Protein AF-A0A6I4XWE0-F1 (afdb_monomer)

Structure (mmCIF, N/CA/C/O backbone):
data_AF-A0A6I4XWE0-F1
#
_entry.id   AF-A0A6I4XWE0-F1
#
loop_
_atom_site.group_PDB
_atom_site.id
_atom_site.type_symbol
_atom_site.label_atom_id
_atom_site.label_alt_id
_atom_site.label_comp_id
_atom_site.label_asym_id
_atom_site.label_entity_id
_atom_site.label_seq_id
_atom_site.pdbx_PDB_ins_code
_atom_site.Cartn_x
_atom_site.Cartn_y
_atom_site.Cartn_z
_atom_site.occupancy
_atom_site.B_iso_or_equiv
_atom_site.auth_seq_id
_atom_site.auth_comp_id
_atom_site.auth_asym_id
_atom_site.auth_atom_id
_atom_site.pdbx_PDB_model_num
ATOM 1 N N . MET A 1 1 ? -3.822 -0.658 23.028 1.00 83.12 1 MET A N 1
ATOM 2 C CA . MET A 1 1 ? -3.107 -1.454 22.009 1.00 83.12 1 MET A CA 1
ATOM 3 C C . MET A 1 1 ? -3.562 -2.892 22.149 1.00 83.12 1 MET A C 1
ATOM 5 O O . MET A 1 1 ? -3.415 -3.419 23.243 1.00 83.12 1 MET A O 1
ATOM 9 N N . TYR A 1 2 ? -4.136 -3.480 21.100 1.00 87.88 2 TYR A N 1
ATOM 10 C CA . TYR A 1 2 ? -4.561 -4.885 21.116 1.00 87.88 2 TYR A CA 1
ATOM 11 C C . TYR A 1 2 ? -3.350 -5.817 21.225 1.00 87.88 2 TYR A C 1
ATOM 13 O O . TYR A 1 2 ? -2.341 -5.601 20.549 1.00 87.88 2 TYR A O 1
ATOM 21 N N . LEU A 1 3 ? -3.446 -6.839 22.075 1.00 88.75 3 LEU A N 1
ATOM 22 C CA . LEU A 1 3 ? -2.357 -7.783 22.354 1.00 88.75 3 LEU A CA 1
ATOM 23 C C . LEU A 1 3 ? -2.520 -9.117 21.613 1.00 88.75 3 LEU A C 1
ATOM 25 O O . LEU A 1 3 ? -1.580 -9.910 21.558 1.00 88.75 3 LEU A O 1
ATOM 29 N N . SER A 1 4 ? -3.690 -9.366 21.021 1.00 93.44 4 SER A N 1
ATOM 30 C CA . SER A 1 4 ? -3.958 -10.538 20.188 1.00 93.44 4 SER A CA 1
ATOM 31 C C . SER A 1 4 ? -4.963 -10.231 19.073 1.00 93.44 4 SER A C 1
ATOM 33 O O . SER A 1 4 ? -5.703 -9.248 19.121 1.00 93.44 4 SER A O 1
ATOM 35 N N . ILE A 1 5 ? -5.000 -11.099 18.056 1.00 92.81 5 ILE A N 1
ATOM 36 C CA . ILE A 1 5 ? -6.006 -11.033 16.983 1.00 92.81 5 ILE A CA 1
ATOM 37 C C . ILE A 1 5 ? -7.411 -11.290 17.546 1.00 92.81 5 ILE A C 1
ATOM 39 O O . ILE A 1 5 ? -8.361 -10.644 17.118 1.00 92.81 5 ILE A O 1
ATOM 43 N N . GLU A 1 6 ? -7.539 -12.196 18.518 1.00 95.50 6 GLU A N 1
ATOM 44 C CA . GLU A 1 6 ? -8.812 -12.520 19.172 1.00 95.50 6 GLU A CA 1
ATOM 45 C C . GLU A 1 6 ? -9.419 -11.291 19.853 1.00 95.50 6 GLU A C 1
ATOM 47 O O . GLU A 1 6 ? -10.558 -10.942 19.565 1.00 95.50 6 GLU A O 1
ATOM 52 N N . GLU A 1 7 ? -8.637 -10.567 20.663 1.00 93.56 7 GLU A N 1
ATOM 53 C CA . GLU A 1 7 ? -9.084 -9.333 21.324 1.00 93.56 7 GLU A CA 1
ATOM 54 C C . GLU A 1 7 ? -9.579 -8.294 20.306 1.00 93.56 7 GLU A C 1
ATOM 56 O O . GLU A 1 7 ? -10.567 -7.587 20.528 1.00 93.56 7 GLU A O 1
ATOM 61 N N . PHE A 1 8 ? -8.890 -8.220 19.170 1.00 91.62 8 PHE A N 1
ATOM 62 C CA . PHE A 1 8 ? -9.179 -7.262 18.121 1.00 91.62 8 PHE A CA 1
ATOM 63 C C . PHE A 1 8 ? -10.477 -7.582 17.364 1.00 91.62 8 PHE A C 1
ATOM 65 O O . PHE A 1 8 ? -11.279 -6.679 17.105 1.00 91.62 8 PHE A O 1
ATOM 72 N N . ILE A 1 9 ? -10.721 -8.864 17.071 1.00 94.69 9 ILE A N 1
ATOM 73 C CA . ILE A 1 9 ? -11.972 -9.347 16.467 1.00 94.69 9 ILE A CA 1
ATOM 74 C C . ILE A 1 9 ? -13.135 -9.160 17.443 1.00 94.69 9 ILE A C 1
ATOM 76 O O . ILE A 1 9 ? -14.139 -8.544 17.085 1.00 94.69 9 ILE A O 1
ATOM 80 N N . ASP A 1 10 ? -12.964 -9.587 18.694 1.00 96.00 10 ASP A N 1
ATOM 81 C CA . ASP A 1 10 ? -13.960 -9.446 19.755 1.00 96.00 10 ASP A CA 1
ATOM 82 C C . ASP A 1 10 ? -14.442 -8.000 19.897 1.00 96.00 10 ASP A C 1
ATOM 84 O O . ASP A 1 10 ? -15.633 -7.730 20.075 1.00 96.00 10 ASP A O 1
ATOM 88 N N . LYS A 1 11 ? -13.511 -7.042 19.842 1.00 95.31 11 LYS A N 1
ATOM 89 C CA . LYS A 1 11 ? -13.836 -5.620 19.944 1.00 95.31 11 LYS A CA 1
ATOM 90 C C . LYS A 1 11 ? -14.628 -5.132 18.733 1.00 95.31 11 LYS A C 1
ATOM 92 O O . LYS A 1 11 ? -15.585 -4.376 18.921 1.00 95.31 11 LYS A O 1
ATOM 97 N N . ALA A 1 12 ? -14.254 -5.546 17.522 1.00 96.44 12 ALA A N 1
ATOM 98 C CA . ALA A 1 12 ? -14.963 -5.187 16.293 1.00 96.44 12 ALA A CA 1
ATOM 99 C C . ALA A 1 12 ? -16.405 -5.701 16.324 1.00 96.44 12 ALA A C 1
ATOM 101 O O . ALA A 1 12 ? -17.338 -4.926 16.116 1.00 96.44 12 ALA A O 1
ATOM 102 N N . GLU A 1 13 ? -16.599 -6.965 16.698 1.00 97.06 13 GLU A N 1
ATOM 103 C CA . GLU A 1 13 ? -17.925 -7.576 16.799 1.00 97.06 13 GLU A CA 1
ATOM 104 C C . GLU A 1 13 ? -18.783 -6.920 17.888 1.00 97.06 13 GLU A C 1
ATOM 106 O O . GLU A 1 13 ? -19.915 -6.517 17.620 1.00 97.06 13 GLU A O 1
ATOM 111 N N . LYS A 1 14 ? -18.239 -6.724 19.100 1.00 97.31 14 LYS A N 1
ATOM 112 C CA . LYS A 1 14 ? -18.975 -6.115 20.228 1.00 97.31 14 LYS A CA 1
ATOM 113 C C . LYS A 1 14 ? -19.385 -4.666 19.968 1.00 97.31 14 LYS A C 1
ATOM 115 O O . LYS A 1 14 ? -20.408 -4.222 20.482 1.00 97.31 14 LYS A O 1
ATOM 120 N N . THR A 1 15 ? -18.574 -3.907 19.232 1.00 96.12 15 THR A N 1
ATOM 121 C CA . THR A 1 15 ? -18.841 -2.486 18.947 1.00 96.12 15 THR A CA 1
ATOM 122 C C . THR A 1 15 ? -19.551 -2.257 17.615 1.00 96.12 15 THR A C 1
ATOM 124 O O . THR A 1 15 ? -20.022 -1.148 17.372 1.00 96.12 15 THR A O 1
ATOM 127 N N . GLY A 1 16 ? -19.613 -3.271 16.745 1.00 97.19 16 GLY A N 1
ATOM 128 C CA . GLY A 1 16 ? -20.099 -3.145 15.370 1.00 97.19 16 GLY A CA 1
ATOM 129 C C . GLY A 1 16 ? -19.217 -2.266 14.473 1.00 97.19 16 GLY A C 1
ATOM 130 O O . GLY A 1 16 ? -19.636 -1.912 13.370 1.00 97.19 16 GLY A O 1
ATOM 131 N N . LYS A 1 17 ? -18.019 -1.877 14.931 1.00 96.44 17 LYS A N 1
ATOM 132 C CA . LYS A 1 17 ? -17.078 -1.049 14.166 1.00 96.44 17 LYS A CA 1
ATOM 133 C C . LYS A 1 17 ? -16.280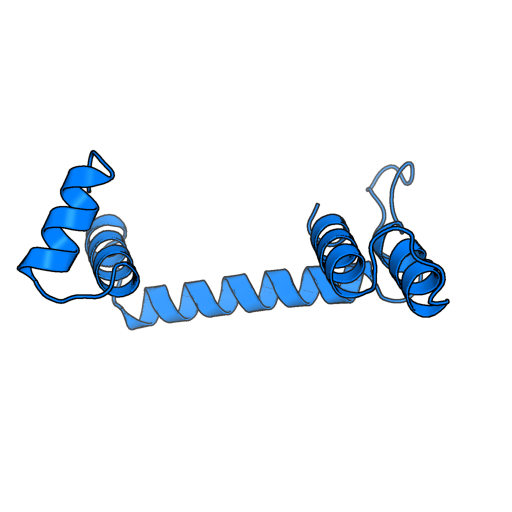 -1.896 13.186 1.00 96.44 17 LYS A C 1
ATOM 135 O O . LYS A 1 17 ? -16.012 -3.073 13.431 1.00 96.44 17 LYS A O 1
ATOM 140 N N . LYS A 1 18 ? -15.826 -1.282 12.090 1.00 96.19 18 LYS A N 1
ATOM 141 C CA . LYS A 1 18 ? -14.869 -1.944 11.201 1.00 96.19 18 LYS A CA 1
ATOM 142 C C . LYS A 1 18 ? -13.508 -2.028 11.882 1.00 96.19 18 LYS A C 1
ATOM 144 O O . LYS A 1 18 ? -13.109 -1.142 12.634 1.00 96.19 18 LYS A O 1
ATOM 149 N N . ILE A 1 19 ? -12.750 -3.050 11.505 1.00 94.81 19 ILE A N 1
ATOM 150 C CA . ILE A 1 19 ? -11.341 -3.218 11.881 1.00 94.81 19 ILE A CA 1
ATOM 151 C C . ILE A 1 19 ? -10.522 -1.952 11.565 1.00 94.81 19 ILE A C 1
ATOM 153 O O . ILE A 1 19 ? -9.697 -1.533 12.372 1.00 94.81 19 ILE A O 1
ATOM 157 N N . SER A 1 20 ? -10.779 -1.311 10.419 1.00 95.19 20 SER A N 1
ATOM 158 C CA . SER A 1 20 ? -10.123 -0.058 10.022 1.00 95.19 20 SER A CA 1
ATOM 159 C C . SER A 1 20 ? -10.351 1.076 11.019 1.00 95.19 20 SER A C 1
ATOM 161 O O . SER A 1 20 ? -9.423 1.819 11.319 1.00 95.19 20 SER A O 1
ATOM 163 N N . ASP A 1 21 ? -11.566 1.187 11.550 1.00 95.75 21 ASP A N 1
ATOM 164 C CA . ASP A 1 21 ? -11.950 2.275 12.448 1.00 95.75 21 ASP A CA 1
ATOM 165 C C . ASP A 1 21 ? -11.267 2.078 13.805 1.00 95.75 21 ASP A C 1
ATOM 167 O O . ASP A 1 21 ? -10.669 3.005 14.345 1.00 95.75 21 ASP A O 1
ATOM 171 N N . LEU A 1 22 ? -11.246 0.834 14.296 1.00 95.94 22 LEU A N 1
ATOM 172 C CA . LEU A 1 22 ? -10.523 0.470 15.514 1.00 95.94 22 LEU A CA 1
ATOM 173 C C . LEU A 1 22 ? -9.007 0.686 15.395 1.00 95.94 22 LEU A C 1
ATOM 175 O O . LEU A 1 22 ? -8.375 1.077 16.377 1.00 95.94 22 LEU A O 1
ATOM 179 N N . MET A 1 23 ? -8.413 0.440 14.220 1.00 95.00 23 MET A N 1
ATOM 180 C CA . MET A 1 23 ? -6.993 0.734 13.993 1.00 95.00 23 MET A CA 1
ATOM 181 C C . MET A 1 23 ? -6.706 2.229 14.032 1.00 95.00 23 MET A C 1
ATOM 183 O O . MET A 1 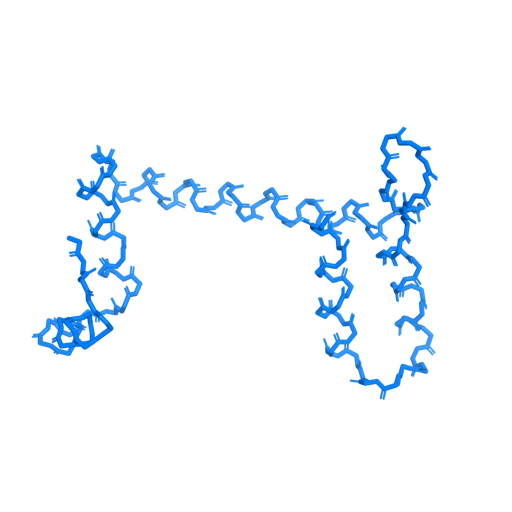23 ? -5.700 2.627 14.616 1.00 95.00 23 MET A O 1
ATOM 187 N N . ILE A 1 24 ? -7.561 3.050 13.417 1.00 96.44 24 ILE A N 1
ATOM 188 C CA . ILE A 1 24 ? -7.369 4.501 13.424 1.00 96.44 24 ILE A CA 1
ATOM 189 C C . ILE A 1 24 ? -7.539 5.046 14.843 1.00 96.44 24 ILE A C 1
ATOM 191 O O . ILE A 1 24 ? -6.695 5.816 15.282 1.00 96.44 24 ILE A O 1
ATOM 195 N N . GLU A 1 25 ? -8.548 4.595 15.592 1.00 95.75 25 GLU A N 1
ATOM 196 C CA . GLU A 1 25 ? -8.733 4.971 17.003 1.00 95.75 25 GLU A CA 1
ATOM 197 C C . GLU A 1 25 ? -7.502 4.625 17.848 1.00 95.75 25 GLU A C 1
ATOM 199 O O . GLU A 1 25 ? -6.992 5.467 18.587 1.00 95.75 25 GLU A O 1
ATOM 204 N N . GLN A 1 26 ? -6.957 3.418 17.681 1.00 94.75 26 GLN A N 1
ATOM 205 C CA . GLN A 1 26 ? -5.723 3.034 18.362 1.00 94.75 26 GLN A CA 1
ATOM 206 C C . GLN A 1 26 ? -4.534 3.914 17.948 1.00 94.75 26 GLN A C 1
ATOM 208 O O . GLN A 1 26 ? -3.693 4.252 18.783 1.00 94.75 26 GLN A O 1
ATOM 213 N N . GLU A 1 27 ? -4.420 4.268 16.668 1.00 96.69 27 GLU A N 1
ATOM 214 C CA . GLU A 1 27 ? -3.344 5.136 16.191 1.00 96.69 27 GLU A CA 1
ATOM 215 C C . GLU A 1 27 ? -3.493 6.569 16.719 1.00 96.69 27 GLU A C 1
ATOM 217 O O . GLU A 1 27 ? -2.485 7.179 17.079 1.00 96.69 27 GLU A O 1
ATOM 222 N N . MET A 1 28 ? -4.722 7.080 16.853 1.00 97.75 28 MET A N 1
ATOM 223 C CA . MET A 1 28 ? -5.013 8.359 17.513 1.00 97.75 28 MET A CA 1
ATOM 224 C C . MET A 1 28 ? -4.527 8.333 18.962 1.00 97.75 28 MET A C 1
ATOM 226 O O . MET A 1 28 ? -3.776 9.215 19.375 1.00 97.75 28 MET A O 1
ATOM 230 N N . GLU A 1 29 ? -4.865 7.282 19.715 1.00 96.19 29 GLU A N 1
ATOM 231 C CA . GLU A 1 29 ? -4.401 7.102 21.096 1.00 96.19 29 GLU A CA 1
ATOM 232 C C . GLU A 1 29 ? -2.872 6.995 21.187 1.00 96.19 29 GLU A C 1
ATOM 234 O O . GLU A 1 29 ? -2.250 7.584 22.070 1.00 96.19 29 GLU A O 1
ATOM 239 N N . ARG A 1 30 ? -2.232 6.257 20.276 1.00 96.12 30 ARG A N 1
ATOM 240 C CA . ARG A 1 30 ? -0.783 6.015 20.316 1.00 96.12 30 ARG A CA 1
ATOM 241 C C . ARG A 1 30 ? 0.030 7.244 19.918 1.00 96.12 30 ARG A C 1
ATOM 243 O O . ARG A 1 30 ? 1.049 7.532 20.541 1.00 96.12 30 ARG A O 1
ATOM 250 N N . SER A 1 31 ? -0.380 7.918 18.849 1.00 96.44 31 SER A N 1
ATOM 251 C CA . SER A 1 31 ? 0.356 9.040 18.256 1.00 96.44 31 SER A CA 1
ATOM 252 C C . SER A 1 31 ? -0.084 10.404 18.789 1.00 96.44 31 SER A C 1
ATOM 254 O O . SER A 1 31 ? 0.605 11.387 18.526 1.00 96.44 31 SER A O 1
ATOM 256 N N . GLN A 1 32 ? -1.189 10.456 19.548 1.00 97.81 32 GLN A N 1
ATOM 257 C CA . GLN A 1 32 ? -1.815 11.685 20.052 1.00 97.81 32 GLN A CA 1
ATOM 258 C C . GLN A 1 32 ? -2.194 12.659 18.923 1.00 97.81 32 GLN A C 1
ATOM 260 O O . GLN A 1 32 ? -2.092 13.874 19.076 1.00 97.81 32 GLN A O 1
ATOM 265 N N . LYS A 1 33 ? -2.616 12.109 17.780 1.00 98.12 33 LYS A N 1
ATOM 266 C CA . LYS A 1 33 ? -3.030 12.851 16.584 1.00 98.12 33 LYS A CA 1
ATOM 267 C C . LYS A 1 33 ? -4.530 12.749 16.358 1.00 98.12 33 LYS A C 1
ATOM 269 O O . LYS A 1 33 ? -5.165 11.780 16.780 1.00 98.12 33 LYS A 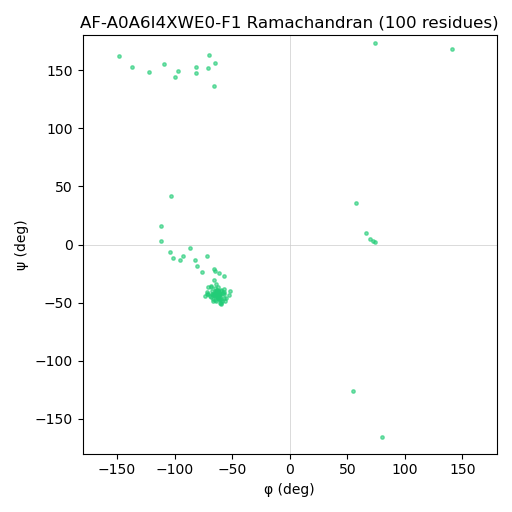O 1
ATOM 274 N N . SER A 1 34 ? -5.085 13.731 15.657 1.00 98.44 34 SER A N 1
ATOM 275 C CA . SER A 1 34 ? -6.474 13.682 15.210 1.00 98.44 34 SER A CA 1
ATOM 276 C C . SER A 1 34 ? -6.673 12.631 14.112 1.00 98.44 34 SER A C 1
ATOM 278 O O . SER A 1 34 ? -5.725 12.174 13.462 1.00 98.44 34 SER A O 1
ATOM 280 N N . TYR A 1 35 ? -7.935 12.265 13.882 1.00 98.00 35 TYR A N 1
ATOM 281 C CA . TYR A 1 35 ? -8.317 11.396 12.771 1.00 98.00 35 TYR A CA 1
ATOM 282 C C . TYR A 1 35 ? -7.828 11.967 11.433 1.00 98.00 35 TYR A C 1
ATOM 284 O O . TYR A 1 35 ? -7.241 11.254 10.624 1.00 98.00 35 TYR A O 1
ATOM 292 N N . GLU A 1 36 ? -8.032 13.267 11.218 1.00 98.38 36 GLU A N 1
ATOM 293 C CA . GLU A 1 36 ? -7.685 13.972 9.985 1.00 98.38 36 GLU A CA 1
ATOM 294 C C . GLU A 1 36 ? -6.177 13.967 9.737 1.00 98.38 36 GLU A C 1
ATOM 296 O O . GLU A 1 36 ? -5.748 13.768 8.601 1.00 98.38 36 GLU A O 1
ATOM 301 N N . GLU A 1 37 ? -5.365 14.145 10.781 1.00 98.31 37 GLU A N 1
ATOM 302 C CA . GLU A 1 37 ? -3.905 14.084 10.673 1.00 98.31 37 GLU A CA 1
ATOM 303 C C . GLU A 1 37 ? -3.429 12.684 10.271 1.00 98.31 37 GLU A C 1
ATOM 305 O O . GLU A 1 37 ? -2.579 12.547 9.388 1.00 98.31 37 GLU A O 1
ATOM 310 N N . ILE A 1 38 ? -3.993 11.635 10.878 1.00 98.31 38 ILE A N 1
ATOM 311 C CA . ILE A 1 38 ? -3.660 10.240 10.551 1.00 98.31 38 ILE A CA 1
ATOM 312 C C . ILE A 1 38 ? -4.113 9.899 9.135 1.00 98.31 38 ILE A C 1
ATOM 314 O O . ILE A 1 38 ? -3.332 9.357 8.353 1.00 98.31 38 ILE A O 1
ATOM 318 N N . TRP A 1 39 ? -5.345 10.256 8.779 1.00 97.88 39 TRP A N 1
ATOM 319 C CA . TRP A 1 39 ? -5.898 10.014 7.452 1.00 97.88 39 TRP A CA 1
ATOM 320 C C . TRP A 1 39 ? -5.087 10.722 6.363 1.00 97.88 39 TRP A C 1
ATOM 322 O O . TRP A 1 39 ? -4.739 10.124 5.344 1.00 97.88 39 TRP A O 1
ATOM 332 N N . THR A 1 40 ? -4.708 11.977 6.613 1.00 98.31 40 THR A N 1
ATOM 333 C CA . THR A 1 40 ? -3.845 12.753 5.715 1.00 98.31 40 THR A CA 1
ATOM 334 C C . THR A 1 40 ? -2.478 12.095 5.566 1.00 98.31 40 THR A C 1
ATOM 336 O O . THR A 1 40 ? -1.998 11.935 4.445 1.00 98.31 40 THR A O 1
ATOM 339 N N . GLN A 1 41 ? -1.865 11.652 6.667 1.00 97.75 41 GLN A N 1
ATOM 340 C CA . GLN A 1 41 ? -0.578 10.962 6.621 1.00 97.75 41 GLN A CA 1
ATOM 341 C C . GLN A 1 41 ? -0.658 9.640 5.844 1.00 97.75 41 GLN A C 1
ATOM 343 O O . GLN A 1 41 ? 0.250 9.328 5.074 1.00 97.75 41 GLN A O 1
ATOM 348 N N . MET A 1 42 ? -1.734 8.866 6.016 1.00 97.75 42 MET A N 1
ATOM 349 C CA . MET A 1 42 ? -1.970 7.645 5.240 1.00 97.75 42 MET A CA 1
ATOM 350 C C . MET A 1 42 ? -2.068 7.948 3.740 1.00 97.75 42 MET A C 1
ATOM 352 O O . MET A 1 42 ? -1.454 7.238 2.944 1.00 97.75 42 MET A O 1
ATOM 356 N N . GLY A 1 43 ? -2.773 9.020 3.364 1.00 98.06 43 GLY A N 1
ATOM 357 C CA . GLY A 1 43 ? -2.854 9.490 1.979 1.00 98.06 43 GLY A CA 1
ATOM 358 C C . GLY A 1 43 ? -1.490 9.880 1.406 1.00 98.06 43 GLY A C 1
ATOM 359 O O . GLY A 1 43 ? -1.104 9.385 0.355 1.00 98.06 43 GLY A O 1
ATOM 360 N N . GLN A 1 44 ? -0.704 10.669 2.141 1.00 98.12 44 GLN A N 1
ATOM 361 C CA . GLN A 1 44 ? 0.651 11.051 1.720 1.00 98.12 44 GLN A CA 1
ATOM 362 C C . GLN A 1 44 ? 1.570 9.838 1.532 1.00 98.12 44 GLN A C 1
ATOM 364 O O . GLN A 1 44 ? 2.364 9.793 0.594 1.00 98.12 44 GLN A O 1
ATOM 369 N N . ASN A 1 45 ? 1.464 8.837 2.409 1.00 96.44 45 ASN A N 1
ATOM 370 C CA . ASN A 1 45 ? 2.233 7.603 2.274 1.00 96.44 45 ASN A CA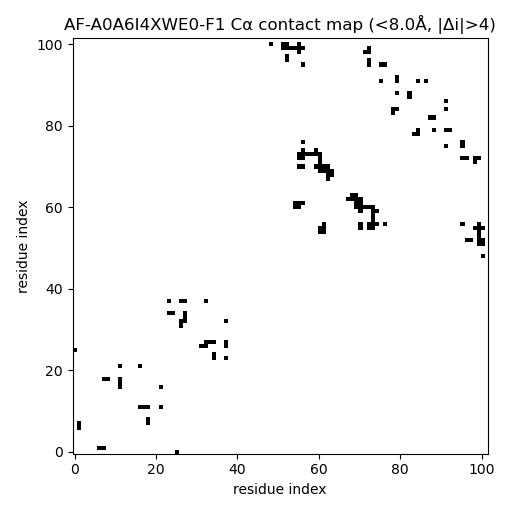 1
ATOM 371 C C . ASN A 1 45 ? 1.841 6.840 1.000 1.00 96.44 45 ASN A C 1
ATOM 373 O O . ASN A 1 45 ? 2.723 6.339 0.302 1.00 96.44 45 ASN A O 1
ATOM 377 N N . LEU A 1 46 ? 0.543 6.778 0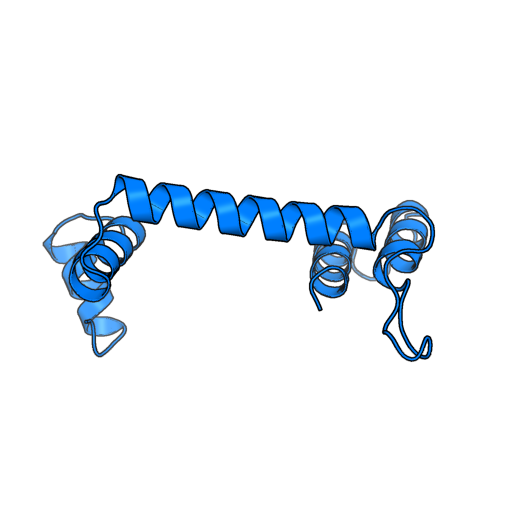.682 1.00 96.12 46 LEU A N 1
ATOM 378 C CA . LEU A 1 46 ? 0.046 6.174 -0.554 1.00 96.12 46 LEU A CA 1
ATOM 379 C C . LEU A 1 46 ? 0.564 6.924 -1.790 1.00 96.12 46 LEU A C 1
ATOM 381 O O . LEU A 1 46 ? 1.100 6.285 -2.692 1.00 96.12 46 LEU A O 1
ATOM 385 N N . ASP A 1 47 ? 0.508 8.258 -1.792 1.00 96.94 47 ASP A N 1
ATOM 386 C CA . ASP A 1 47 ? 1.013 9.085 -2.897 1.00 96.94 47 ASP A CA 1
ATOM 387 C C . ASP A 1 47 ? 2.502 8.818 -3.176 1.00 96.94 47 ASP A C 1
ATOM 389 O O . ASP A 1 47 ? 2.929 8.713 -4.330 1.00 96.94 47 ASP A O 1
ATOM 393 N N . VAL A 1 48 ? 3.308 8.670 -2.118 1.00 95.38 48 VAL A N 1
ATOM 394 C CA . VAL A 1 48 ? 4.736 8.338 -2.236 1.00 95.38 48 VAL A CA 1
ATOM 395 C C . VAL A 1 48 ? 4.937 6.935 -2.814 1.00 95.38 48 VAL A C 1
ATOM 397 O O . VAL A 1 48 ? 5.788 6.760 -3.691 1.00 95.38 48 VAL A O 1
ATOM 400 N N . MET A 1 49 ? 4.165 5.941 -2.361 1.00 93.62 49 MET A N 1
ATOM 401 C CA . MET A 1 49 ? 4.227 4.575 -2.896 1.00 93.62 49 MET A CA 1
ATOM 402 C C . MET A 1 49 ? 3.848 4.537 -4.382 1.00 93.62 49 MET A C 1
ATOM 404 O O . MET A 1 49 ? 4.583 3.961 -5.186 1.00 93.62 49 MET A O 1
ATOM 408 N N . ASP A 1 50 ? 2.765 5.211 -4.771 1.00 93.44 50 ASP A N 1
ATOM 409 C CA . ASP A 1 50 ? 2.317 5.288 -6.164 1.00 93.44 50 ASP A CA 1
ATOM 410 C C . ASP A 1 50 ? 3.345 5.997 -7.056 1.00 93.44 50 ASP A C 1
ATOM 412 O O . ASP A 1 50 ? 3.656 5.534 -8.162 1.00 93.44 50 ASP A O 1
ATOM 416 N N . ALA A 1 51 ? 3.942 7.088 -6.567 1.00 93.44 51 ALA A N 1
ATOM 417 C CA . ALA A 1 51 ? 5.014 7.782 -7.271 1.00 93.44 51 ALA A CA 1
ATOM 418 C C . ALA A 1 51 ? 6.251 6.887 -7.468 1.00 93.44 51 ALA A C 1
ATOM 420 O O . ALA A 1 51 ? 6.849 6.897 -8.550 1.00 93.44 51 ALA A O 1
ATOM 421 N N . ALA A 1 52 ? 6.623 6.088 -6.462 1.00 92.12 52 ALA A N 1
ATOM 422 C CA . ALA A 1 52 ? 7.732 5.139 -6.553 1.00 92.12 52 ALA A CA 1
ATOM 423 C C . ALA A 1 52 ? 7.460 4.047 -7.602 1.00 92.12 52 ALA A C 1
ATOM 425 O O . ALA A 1 52 ? 8.280 3.838 -8.504 1.00 92.12 52 ALA A O 1
ATOM 426 N N . VAL A 1 53 ? 6.271 3.430 -7.562 1.00 92.38 53 VAL A N 1
ATOM 427 C CA . VAL A 1 53 ? 5.837 2.438 -8.559 1.00 92.38 53 VAL A CA 1
ATOM 428 C C . VAL A 1 53 ? 5.893 3.033 -9.963 1.00 92.38 53 VAL A C 1
ATOM 430 O O . VAL A 1 53 ? 6.496 2.433 -10.857 1.00 92.38 53 VAL A O 1
ATOM 433 N N . LYS A 1 54 ? 5.337 4.231 -10.169 1.00 92.94 54 LYS A N 1
ATOM 434 C CA . LYS A 1 54 ? 5.349 4.903 -11.473 1.00 92.94 54 LYS A CA 1
ATOM 435 C C . LYS A 1 54 ? 6.775 5.152 -11.969 1.00 92.94 54 LYS A C 1
ATOM 437 O O . LYS A 1 54 ? 7.122 4.729 -13.072 1.00 92.94 54 LYS A O 1
ATOM 442 N N . ARG A 1 55 ? 7.626 5.754 -11.132 1.00 93.31 55 ARG A N 1
ATOM 443 C CA . ARG A 1 55 ? 9.027 6.058 -11.460 1.00 93.31 55 ARG A CA 1
ATOM 444 C C . ARG A 1 55 ? 9.820 4.806 -11.839 1.00 93.31 55 ARG A C 1
ATOM 446 O O . ARG A 1 55 ? 10.600 4.840 -12.786 1.00 93.31 55 ARG A O 1
ATOM 453 N N . SER A 1 56 ? 9.623 3.699 -11.126 1.00 92.00 56 SER A N 1
ATOM 454 C CA . SER A 1 56 ? 10.340 2.440 -11.380 1.00 92.00 56 SER A CA 1
ATOM 455 C C . SER A 1 56 ? 10.028 1.806 -12.744 1.00 92.00 56 SER A C 1
ATOM 457 O O . SER A 1 56 ? 10.826 1.032 -13.276 1.00 92.00 56 SER A O 1
ATOM 459 N N . GLN A 1 57 ? 8.876 2.147 -13.324 1.00 92.25 57 GLN A N 1
ATOM 460 C CA . GLN A 1 57 ? 8.331 1.555 -14.544 1.00 92.25 57 GLN A CA 1
ATOM 461 C C . GLN A 1 57 ? 8.484 2.446 -15.783 1.00 92.25 57 GLN A C 1
ATOM 463 O O . GLN A 1 57 ? 8.115 2.038 -16.892 1.00 92.25 57 GLN A O 1
ATOM 468 N N . GLU A 1 58 ? 8.952 3.677 -15.607 1.00 91.31 58 GLU A N 1
ATOM 469 C CA . GLU A 1 58 ? 9.153 4.656 -16.671 1.00 91.31 58 GLU A CA 1
ATOM 470 C C . GLU A 1 58 ? 10.608 4.667 -17.149 1.00 91.31 58 GLU A C 1
ATOM 472 O O . GLU A 1 58 ? 11.541 4.387 -16.398 1.00 91.31 58 GLU A O 1
ATOM 477 N N . GLY A 1 59 ? 10.816 4.983 -18.430 1.00 91.19 59 GLY A N 1
ATOM 478 C CA . GLY A 1 59 ? 12.151 5.033 -19.027 1.00 91.19 59 GLY A CA 1
ATOM 479 C C . GLY A 1 59 ? 12.936 3.726 -18.856 1.00 91.19 59 GLY A C 1
ATOM 480 O O . GLY A 1 59 ? 12.473 2.650 -19.243 1.00 91.19 59 GLY A O 1
ATOM 481 N N . ALA A 1 60 ? 14.146 3.838 -18.302 1.00 88.25 60 ALA A N 1
ATOM 482 C CA . ALA A 1 60 ? 14.998 2.699 -17.960 1.00 88.25 60 ALA A CA 1
ATOM 483 C C . ALA A 1 60 ? 14.703 2.115 -16.562 1.00 88.25 60 ALA A C 1
ATOM 485 O O . ALA A 1 60 ? 15.305 1.111 -16.198 1.00 88.25 60 ALA A O 1
ATOM 486 N N . GLY A 1 61 ? 13.780 2.712 -15.803 1.00 91.88 61 GLY A N 1
ATOM 487 C CA . GLY A 1 61 ? 13.514 2.403 -14.402 1.00 91.88 61 GLY A CA 1
ATOM 488 C C . GLY A 1 61 ? 14.511 3.051 -13.437 1.00 91.88 61 GLY A C 1
ATOM 489 O O . GLY A 1 61 ? 15.244 3.976 -13.791 1.00 91.88 61 GLY A O 1
ATOM 490 N N . VAL A 1 62 ? 14.509 2.576 -12.190 1.00 91.62 62 VAL A N 1
ATOM 491 C CA . VAL A 1 62 ? 15.393 3.054 -11.113 1.00 91.62 62 VAL A CA 1
ATOM 492 C C . VAL A 1 62 ? 16.565 2.091 -10.944 1.00 91.62 62 VAL A C 1
ATOM 494 O O . VAL A 1 62 ? 16.394 0.883 -11.102 1.00 91.62 62 VAL A O 1
ATOM 497 N N . PHE A 1 63 ? 17.743 2.630 -10.628 1.00 91.69 63 PHE A N 1
ATOM 498 C CA . PHE A 1 63 ? 18.979 1.877 -10.422 1.00 91.69 63 PHE A CA 1
ATOM 499 C C . PHE A 1 63 ? 19.547 2.128 -9.035 1.00 91.69 63 PHE A C 1
ATOM 501 O O . PHE A 1 63 ? 19.392 3.219 -8.480 1.00 91.69 63 PHE A O 1
ATOM 508 N N . SER A 1 64 ? 20.214 1.114 -8.487 1.00 91.00 64 SER A N 1
ATOM 509 C CA . SER A 1 64 ? 20.922 1.248 -7.223 1.00 91.00 64 SER A CA 1
ATOM 510 C C . SER A 1 64 ? 22.084 2.239 -7.356 1.00 91.00 64 SER A C 1
ATOM 512 O O . SER A 1 64 ? 22.615 2.426 -8.454 1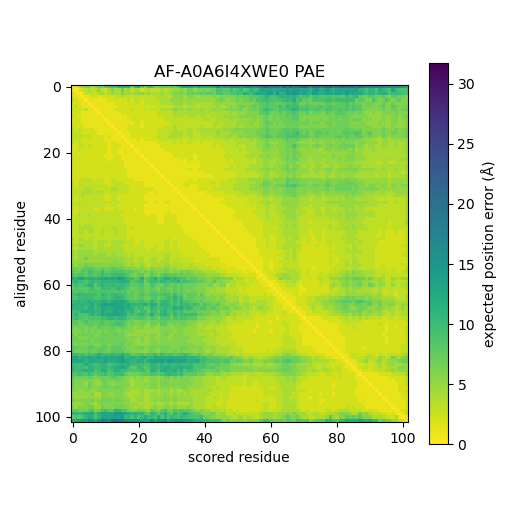.00 91.00 64 SER A O 1
ATOM 514 N N . PRO A 1 65 ? 22.536 2.861 -6.251 1.00 91.50 65 PRO A N 1
ATOM 515 C CA . PRO A 1 65 ? 23.656 3.804 -6.292 1.00 91.50 65 PRO A CA 1
ATOM 516 C C . PRO A 1 65 ? 24.949 3.212 -6.871 1.00 91.50 65 PRO A C 1
ATOM 518 O O . PRO A 1 65 ? 25.763 3.942 -7.427 1.00 91.50 65 PRO A O 1
ATOM 521 N N . THR A 1 66 ? 25.140 1.893 -6.758 1.00 93.56 66 THR A N 1
ATOM 522 C CA . THR A 1 66 ? 26.297 1.182 -7.323 1.00 93.56 66 THR A CA 1
ATOM 523 C C . THR A 1 66 ? 26.133 0.852 -8.807 1.00 93.56 66 THR A C 1
ATOM 525 O O . THR A 1 66 ? 27.099 0.448 -9.447 1.00 93.56 66 THR A O 1
ATOM 528 N N . GLY A 1 67 ? 24.921 0.979 -9.358 1.00 90.00 67 GLY A N 1
ATOM 529 C CA . GLY A 1 67 ? 24.590 0.626 -10.738 1.00 90.00 67 GLY A CA 1
ATOM 530 C C . GLY A 1 67 ? 24.537 -0.879 -11.022 1.00 90.00 67 GLY A C 1
ATOM 531 O O . GLY A 1 67 ? 24.318 -1.266 -12.166 1.00 90.00 67 GLY A O 1
ATOM 532 N N . LEU A 1 68 ? 24.723 -1.738 -10.012 1.00 90.88 68 LEU A N 1
ATOM 533 C CA . LEU A 1 68 ? 24.747 -3.197 -10.192 1.00 90.88 68 LEU A CA 1
ATOM 534 C C . LEU A 1 68 ? 23.355 -3.806 -10.388 1.00 90.88 68 LEU A C 1
ATOM 536 O O . LEU A 1 68 ? 23.228 -4.892 -10.949 1.00 90.88 68 LEU A O 1
ATOM 540 N N . THR A 1 69 ? 22.318 -3.125 -9.907 1.00 88.69 69 THR A N 1
ATOM 541 C CA . THR A 1 69 ? 20.927 -3.587 -9.952 1.00 88.69 69 THR A CA 1
ATOM 542 C C . THR A 1 69 ? 20.013 -2.440 -10.358 1.00 88.69 69 THR A C 1
ATOM 544 O O . THR A 1 69 ? 20.333 -1.269 -10.129 1.00 88.69 69 THR A O 1
ATOM 547 N N . GLY A 1 70 ? 18.875 -2.761 -10.972 1.00 90.06 70 GLY A N 1
ATOM 548 C CA . GLY A 1 70 ? 17.905 -1.757 -11.390 1.00 90.06 70 GLY A CA 1
ATOM 549 C C . GLY A 1 70 ? 17.249 -2.026 -12.733 1.00 90.06 70 GLY A C 1
ATOM 550 O O . GLY A 1 70 ? 17.665 -2.887 -13.504 1.00 90.06 70 GLY A O 1
ATOM 551 N N . GLY A 1 71 ? 16.203 -1.254 -13.011 1.00 93.06 71 GLY A N 1
ATOM 552 C CA . GLY A 1 71 ? 15.449 -1.318 -14.262 1.00 93.06 71 GLY A CA 1
ATOM 553 C C . GLY A 1 71 ? 14.535 -2.537 -14.412 1.00 93.06 71 GLY A C 1
ATOM 554 O O . GLY A 1 71 ? 13.855 -2.669 -15.433 1.00 93.06 71 GLY A O 1
ATOM 555 N N . ASP A 1 72 ? 14.458 -3.407 -13.403 1.00 94.19 72 ASP A N 1
ATOM 556 C CA . ASP A 1 72 ? 13.678 -4.644 -13.465 1.00 94.19 72 ASP A CA 1
ATOM 557 C C . ASP A 1 72 ? 12.178 -4.385 -13.620 1.00 94.19 72 ASP A C 1
ATOM 559 O O . ASP A 1 72 ? 11.536 -5.015 -14.460 1.00 94.19 72 ASP A O 1
ATOM 563 N N . ALA A 1 73 ? 11.617 -3.406 -12.904 1.00 93.44 73 ALA A N 1
ATOM 564 C CA . ALA A 1 73 ? 10.208 -3.038 -13.046 1.00 93.44 73 ALA A CA 1
ATOM 565 C C . ALA A 1 73 ? 9.879 -2.532 -14.470 1.00 93.44 73 ALA A C 1
ATOM 567 O O . ALA A 1 73 ? 8.871 -2.932 -15.060 1.00 93.44 73 ALA A O 1
ATOM 568 N N . ALA A 1 74 ? 10.762 -1.731 -15.079 1.00 94.50 74 ALA A N 1
ATOM 569 C CA . ALA A 1 74 ? 10.626 -1.283 -16.467 1.00 94.50 74 ALA A CA 1
ATOM 570 C C . ALA A 1 74 ? 10.775 -2.439 -17.476 1.00 94.50 74 ALA A C 1
ATOM 572 O O . ALA A 1 74 ? 10.021 -2.526 -18.452 1.00 94.50 74 ALA A O 1
ATOM 573 N N . ARG A 1 75 ? 11.712 -3.368 -17.242 1.00 93.75 75 ARG A N 1
ATOM 574 C CA . ARG A 1 75 ? 11.874 -4.581 -18.058 1.00 93.75 75 ARG A CA 1
ATOM 575 C C . ARG A 1 75 ? 10.644 -5.481 -17.961 1.00 93.75 75 ARG A C 1
ATOM 577 O O . ARG A 1 75 ? 10.165 -5.971 -18.987 1.00 93.75 75 ARG A O 1
ATOM 584 N N . LEU A 1 76 ? 10.104 -5.661 -16.759 1.00 93.94 76 LEU A N 1
ATOM 585 C CA . LEU A 1 76 ? 8.940 -6.501 -16.524 1.00 93.94 76 LEU A CA 1
ATOM 586 C C . LEU A 1 76 ? 7.677 -5.912 -17.147 1.00 93.94 76 LEU A C 1
ATOM 588 O O . LEU A 1 76 ? 6.898 -6.655 -17.732 1.00 93.94 76 LEU A O 1
ATOM 592 N N . LYS A 1 77 ? 7.519 -4.584 -17.130 1.00 93.50 77 LYS A N 1
ATOM 593 C CA . LYS A 1 77 ? 6.438 -3.896 -17.848 1.00 93.50 77 LYS A CA 1
ATOM 594 C C . LYS A 1 77 ? 6.451 -4.203 -19.346 1.00 93.50 77 LYS A C 1
ATOM 596 O O . LYS A 1 77 ? 5.400 -4.481 -19.918 1.00 93.50 77 LYS A O 1
ATOM 601 N N . LYS A 1 78 ? 7.631 -4.216 -19.980 1.00 93.62 78 LYS A N 1
ATOM 602 C CA . LYS A 1 78 ? 7.776 -4.602 -21.399 1.00 93.62 78 LYS A CA 1
ATOM 603 C C . LYS A 1 78 ? 7.421 -6.073 -21.625 1.00 93.62 78 LYS A C 1
ATOM 605 O O . LYS A 1 78 ? 6.702 -6.386 -22.568 1.00 93.62 78 LYS A O 1
ATOM 610 N N . TYR A 1 79 ? 7.895 -6.964 -20.753 1.00 93.69 79 TYR A N 1
ATOM 611 C CA . TYR A 1 79 ? 7.564 -8.391 -20.816 1.00 93.69 79 TYR A CA 1
ATOM 612 C C . TYR A 1 79 ? 6.056 -8.638 -20.663 1.00 93.69 79 TYR A C 1
ATOM 614 O O . TYR A 1 79 ? 5.466 -9.368 -21.458 1.00 93.69 79 TYR A O 1
ATOM 622 N N . ARG A 1 80 ? 5.423 -7.976 -19.689 1.00 93.81 80 ARG A N 1
ATOM 623 C CA . ARG A 1 80 ? 3.979 -8.026 -19.445 1.00 93.81 80 ARG A CA 1
ATOM 624 C C . ARG A 1 80 ? 3.187 -7.530 -20.654 1.00 93.81 80 ARG A C 1
ATOM 626 O O . ARG A 1 80 ? 2.284 -8.225 -21.106 1.00 93.81 80 ARG A O 1
ATOM 633 N N . ALA A 1 81 ? 3.577 -6.392 -21.232 1.00 93.31 81 ALA A N 1
ATOM 634 C CA . ALA A 1 81 ? 2.924 -5.821 -22.412 1.00 93.31 81 ALA A CA 1
ATOM 635 C C . ALA A 1 81 ? 2.988 -6.726 -23.657 1.00 93.31 81 ALA A C 1
ATOM 637 O O . ALA A 1 81 ? 2.126 -6.631 -24.525 1.00 93.31 81 ALA A O 1
ATOM 638 N N . ALA A 1 82 ? 3.972 -7.628 -23.748 1.00 93.56 82 ALA A N 1
ATOM 639 C CA . ALA A 1 82 ? 4.056 -8.597 -24.841 1.00 93.56 82 ALA A CA 1
ATOM 640 C C . ALA A 1 82 ? 2.994 -9.715 -24.758 1.00 93.56 82 ALA A C 1
AT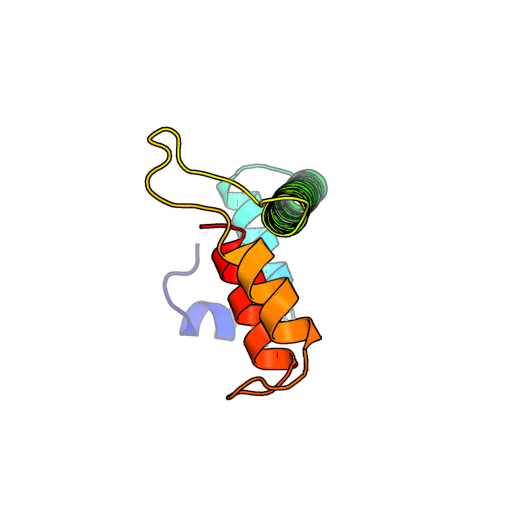OM 642 O O . ALA A 1 82 ? 2.877 -10.507 -25.692 1.00 93.56 82 ALA A O 1
ATOM 643 N N . GLY A 1 83 ? 2.253 -9.820 -23.646 1.00 92.06 83 GLY A N 1
ATOM 644 C CA . GLY A 1 83 ? 1.118 -10.735 -23.479 1.00 92.06 83 GLY A CA 1
ATOM 645 C C . 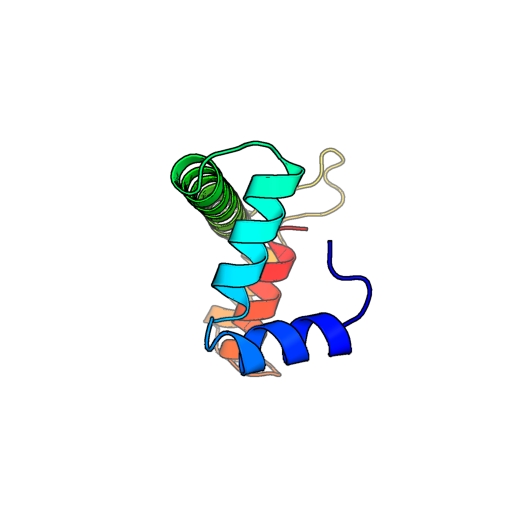GLY A 1 83 ? 1.472 -12.225 -23.396 1.00 92.06 83 GLY A C 1
ATOM 646 O O . GLY A 1 83 ? 0.579 -13.062 -23.328 1.00 92.06 83 GLY A O 1
ATOM 647 N N . LYS A 1 84 ? 2.763 -12.580 -23.388 1.00 92.25 84 LYS A N 1
ATOM 648 C CA . LYS A 1 84 ? 3.267 -13.967 -23.310 1.00 92.25 84 LYS A CA 1
ATOM 649 C C . LYS A 1 84 ? 3.774 -14.311 -21.907 1.00 92.25 84 LYS A C 1
ATOM 651 O O . LYS A 1 84 ? 4.852 -14.884 -21.744 1.00 92.25 84 LYS A O 1
ATOM 656 N N . THR A 1 85 ? 3.037 -13.877 -20.891 1.00 94.12 85 THR A N 1
ATOM 657 C CA . THR A 1 85 ? 3.421 -14.073 -19.493 1.00 94.12 85 THR A CA 1
ATOM 658 C C . THR A 1 85 ? 3.057 -15.472 -19.006 1.00 94.12 85 THR A C 1
ATOM 660 O O . THR A 1 85 ? 2.057 -16.040 -19.437 1.00 94.12 85 THR A O 1
ATOM 663 N N . LEU A 1 86 ? 3.857 -16.037 -18.096 1.00 92.06 86 LEU A N 1
ATOM 664 C CA . LEU A 1 86 ? 3.602 -17.379 -17.553 1.00 92.06 86 LEU A CA 1
ATOM 665 C C . LEU A 1 86 ? 2.385 -17.419 -16.609 1.00 92.06 86 LEU A C 1
ATOM 667 O O . LEU A 1 86 ? 1.641 -18.393 -16.612 1.00 92.06 86 LEU A O 1
ATOM 671 N N . SER A 1 87 ? 2.177 -16.359 -15.822 1.00 94.19 87 SER A N 1
ATOM 672 C CA . SER A 1 87 ? 1.192 -16.326 -14.725 1.00 94.19 87 SER A CA 1
ATOM 673 C C . SER A 1 87 ? 0.008 -15.380 -14.974 1.00 94.19 87 SER A C 1
ATOM 675 O O . SER A 1 87 ? -0.699 -15.015 -14.037 1.00 94.19 87 SER A O 1
ATOM 677 N N . GLY A 1 88 ? -0.206 -14.951 -16.223 1.00 94.06 88 GLY A N 1
ATOM 678 C CA . GLY A 1 88 ? -1.276 -14.017 -16.590 1.00 94.06 88 GLY A CA 1
ATOM 679 C C . GLY A 1 88 ? -1.015 -12.564 -16.172 1.00 94.06 88 GLY A C 1
ATOM 680 O O . GLY A 1 88 ? -0.026 -12.245 -15.515 1.00 94.06 88 GLY A O 1
ATOM 681 N N . ASP A 1 89 ? -1.885 -11.647 -16.595 1.00 93.94 89 ASP A N 1
ATOM 682 C CA . ASP A 1 89 ? -1.627 -10.205 -16.470 1.00 93.94 89 ASP A CA 1
ATOM 683 C C . ASP A 1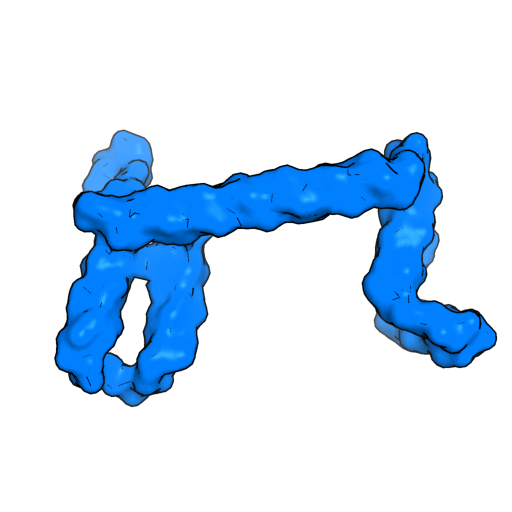 89 ? -1.689 -9.693 -15.023 1.00 93.94 89 ASP A C 1
ATOM 685 O O . ASP A 1 89 ? -0.811 -8.947 -14.593 1.00 93.94 89 ASP A O 1
ATOM 689 N N . LEU A 1 90 ? -2.686 -10.141 -14.252 1.00 94.81 90 LEU A N 1
ATOM 690 C CA . LEU A 1 90 ? -2.909 -9.687 -12.878 1.00 94.81 90 LEU A CA 1
ATOM 691 C C . LEU A 1 90 ? -1.710 -10.000 -11.977 1.00 94.81 90 LEU A C 1
ATOM 693 O O . LEU A 1 90 ? -1.185 -9.101 -11.320 1.00 94.81 90 LEU A O 1
ATOM 697 N N . MET A 1 91 ? -1.226 -11.245 -11.994 1.00 95.75 91 MET A N 1
ATOM 698 C CA . MET A 1 91 ? -0.059 -11.636 -11.202 1.00 95.75 91 MET A CA 1
ATOM 699 C C . MET A 1 91 ? 1.179 -10.848 -11.632 1.00 95.75 91 MET A C 1
ATOM 701 O O . MET A 1 91 ? 1.905 -10.317 -10.794 1.00 95.75 91 MET A O 1
ATOM 705 N N . MET A 1 92 ? 1.396 -10.703 -12.943 1.00 95.31 92 MET A N 1
ATOM 706 C CA . MET A 1 92 ? 2.535 -9.934 -13.439 1.00 95.31 92 MET A CA 1
ATOM 707 C C . MET A 1 92 ? 2.443 -8.447 -13.096 1.00 95.31 92 MET A C 1
ATOM 709 O O . MET A 1 92 ? 3.479 -7.825 -12.876 1.00 95.31 92 MET A O 1
ATOM 713 N N . SER A 1 93 ? 1.238 -7.879 -12.994 1.00 93.31 93 SER A N 1
ATOM 714 C CA . SER A 1 93 ? 1.036 -6.508 -12.518 1.00 93.31 93 SER A CA 1
ATOM 715 C C . SER A 1 93 ? 1.456 -6.335 -11.057 1.00 93.31 93 SER A C 1
ATOM 717 O O . SER A 1 93 ? 2.122 -5.352 -10.734 1.00 93.31 93 SER A O 1
ATOM 719 N N . ALA A 1 94 ? 1.160 -7.323 -10.206 1.00 93.94 94 ALA A N 1
ATOM 720 C CA . ALA A 1 94 ? 1.533 -7.309 -8.797 1.00 93.94 94 ALA A CA 1
ATOM 721 C C . ALA A 1 94 ? 3.054 -7.428 -8.626 1.00 93.94 94 ALA A C 1
ATOM 723 O O . ALA A 1 94 ? 3.656 -6.635 -7.906 1.00 93.94 94 ALA A O 1
ATOM 724 N N . VAL A 1 95 ? 3.698 -8.350 -9.355 1.00 94.19 95 VAL A N 1
ATOM 725 C CA . VAL A 1 95 ? 5.167 -8.491 -9.347 1.00 94.19 95 VAL A CA 1
ATOM 726 C C . VAL A 1 95 ? 5.841 -7.212 -9.856 1.00 94.19 95 VAL A C 1
ATOM 728 O O . VAL A 1 95 ? 6.817 -6.750 -9.272 1.00 94.19 95 VAL A O 1
ATOM 731 N N . GLN A 1 96 ? 5.303 -6.601 -10.915 1.00 92.44 96 GLN A N 1
ATOM 732 C CA . GLN A 1 96 ? 5.815 -5.344 -11.464 1.00 92.44 96 GLN A CA 1
ATOM 733 C C . GLN A 1 96 ? 5.712 -4.181 -10.472 1.00 92.44 96 GLN A C 1
ATOM 735 O O . GLN A 1 96 ? 6.625 -3.359 -10.421 1.00 92.44 96 GLN A O 1
ATOM 740 N N . ALA A 1 97 ? 4.626 -4.091 -9.700 1.00 92.12 97 ALA A N 1
ATOM 741 C CA . ALA A 1 97 ? 4.485 -3.082 -8.654 1.00 92.12 97 ALA A CA 1
ATOM 742 C C . ALA A 1 97 ? 5.449 -3.341 -7.485 1.00 92.12 97 ALA A C 1
ATOM 744 O O . ALA A 1 97 ? 6.145 -2.422 -7.068 1.00 92.12 97 ALA A O 1
ATOM 745 N N . ALA A 1 98 ? 5.565 -4.594 -7.030 1.00 92.31 98 ALA A N 1
ATOM 746 C CA . ALA A 1 98 ? 6.437 -4.979 -5.917 1.00 92.31 98 ALA A CA 1
ATOM 747 C C . ALA A 1 98 ? 7.927 -4.716 -6.196 1.00 92.31 98 ALA A C 1
ATOM 749 O O . ALA A 1 98 ? 8.641 -4.223 -5.329 1.00 92.31 98 ALA A O 1
ATOM 750 N N . LEU A 1 99 ? 8.395 -4.986 -7.421 1.00 90.12 99 LEU A N 1
ATOM 751 C CA . LEU A 1 99 ? 9.758 -4.637 -7.846 1.00 90.12 99 LEU A CA 1
ATOM 752 C C . LEU A 1 99 ? 9.993 -3.123 -7.908 1.00 90.12 99 LEU A C 1
ATOM 754 O O . LEU A 1 99 ? 11.138 -2.685 -7.920 1.00 90.12 99 LEU A O 1
ATOM 758 N N . GLY A 1 100 ? 8.925 -2.331 -8.003 1.00 84.12 100 GLY A N 1
ATOM 759 C CA . GLY A 1 100 ? 9.012 -0.883 -8.107 1.00 84.12 100 GLY A CA 1
ATOM 760 C C . GLY A 1 100 ? 9.230 -0.152 -6.787 1.00 84.12 100 GLY A C 1
ATOM 761 O O . GLY A 1 100 ? 9.654 1.001 -6.799 1.00 84.12 100 GLY A O 1
ATOM 762 N N . THR A 1 101 ? 8.944 -0.813 -5.667 1.00 82.69 101 THR A N 1
ATOM 763 C CA . THR A 1 101 ? 9.030 -0.250 -4.311 1.00 82.69 101 THR A CA 1
ATOM 764 C C . THR A 1 101 ? 10.143 -0.869 -3.460 1.00 82.69 101 THR A C 1
ATOM 766 O O . THR A 1 101 ? 10.220 -0.552 -2.275 1.00 82.69 101 THR A O 1
ATOM 769 N N . ASN A 1 102 ? 10.948 -1.775 -4.025 1.00 73.69 102 ASN A N 1
ATOM 770 C CA . ASN A 1 102 ? 12.033 -2.487 -3.334 1.00 73.69 102 ASN A CA 1
ATOM 771 C C . ASN A 1 102 ? 13.406 -1.835 -3.558 1.00 73.69 102 ASN A C 1
ATOM 773 O O . ASN A 1 102 ? 13.552 -1.085 -4.550 1.00 73.69 102 ASN A O 1
#

pLDDT: mean 93.78, std 3.69, range [73.69, 98.44]

Sequence (102 aa):
MYLSIEEFIDKAEKTGKKISDLMIEQEMERSQKSYEEIWTQMGQNLDVMDAAVKRSQEGAGVFSPTGLTGGDAARLKKYRAAGKTLSGDLMMSAVQAALGTN

Secondary structure (DSSP, 8-state):
---SHHHHHHHHHHHT--HHHHHHHHHHHHHT--HHHHHHHHHHHHHHHHHHHHHHHSTT--B-TTSSSB-HHHHHHHHHHTT--SSHHHHHHHHHHHTT--

InterPro domains:
  IPR005130 Serine dehydratase-like, alpha subunit [PF03313] (15-98)

Radius of gyration: 19.48 Å; Cα contacts (8 Å, |Δi|>4): 84; chains: 1; bounding box: 46×32×47 Å

Organism: Enterococcus gallinarum (NCBI:txid1353)

Mean predicted aligned error: 4.47 Å

Solvent-accessible surface area (backbone atoms only — not comparable to full-atom values): 5785 Å² total; per-residue (Å²): 129,80,90,46,71,65,62,48,50,54,50,25,66,77,68,72,46,55,68,68,55,56,51,51,54,48,48,26,70,73,70,74,43,56,71,66,58,52,53,49,50,52,50,54,52,49,53,52,51,53,52,36,30,53,53,14,48,40,87,68,30,48,63,47,98,84,65,84,48,59,22,56,17,21,53,43,49,55,51,53,73,66,71,77,51,95,72,48,67,69,56,49,52,51,54,32,44,55,54,18,73,107

Foldseek 3Di:
DDPDPVSLVVVCVVVVHDSVVVVLVVVCVVVVDDSVVVVVVVVVVVVVLVVLLVQQQPDQGDADPVRPDGSVLVVLVVVLVVQPDPPGNVVSVVVSSVVSRD